Protein AF-W4LL54-F1 (afdb_monomer_lite)

Foldseek 3Di:
DDPLLVQLVVCVVVVVLVSNLVSLVVPCVVDDPPVSVVVSVVSNVVSVVVVCCVVDVDDDPPDPDPPPPPPDDDDDDDDDDPDDDDDPDDDDDDDDD

pLDDT: mean 73.65, std 18.12, range [41.38, 94.69]

Structure (mmCIF, N/CA/C/O backbone):
data_AF-W4LL54-F1
#
_entry.id   AF-W4LL54-F1
#
loop_
_atom_site.group_PDB
_atom_site.id
_atom_site.type_symbol
_atom_site.label_atom_id
_atom_site.label_alt_id
_atom_site.label_comp_id
_atom_site.label_asym_id
_atom_site.label_entity_id
_atom_site.label_seq_id
_atom_site.pdbx_PDB_ins_code
_atom_site.Cartn_x
_atom_site.Cartn_y
_atom_site.Cartn_z
_atom_site.occupancy
_atom_site.B_iso_or_equiv
_atom_site.auth_seq_id
_atom_site.auth_comp_id
_atom_site.auth_asym_id
_atom_site.auth_atom_id
_atom_site.pdbx_PDB_model_num
ATOM 1 N N . MET A 1 1 ? -14.964 3.007 2.230 1.00 59.12 1 MET A N 1
ATOM 2 C CA . MET A 1 1 ? -13.654 2.400 1.888 1.00 59.12 1 MET A CA 1
ATOM 3 C C . MET A 1 1 ? -12.599 3.424 2.289 1.00 59.12 1 MET A C 1
ATOM 5 O O . MET A 1 1 ? -12.818 4.579 1.959 1.00 59.12 1 MET A O 1
ATOM 9 N N . ARG A 1 2 ? -11.575 3.072 3.081 1.00 74.50 2 ARG A N 1
ATOM 10 C CA . ARG A 1 2 ? -10.603 4.058 3.606 1.00 74.50 2 ARG A CA 1
ATOM 11 C C . ARG A 1 2 ? -9.764 4.657 2.467 1.00 74.50 2 ARG A C 1
ATOM 13 O O . ARG A 1 2 ? -9.412 3.931 1.534 1.00 74.50 2 ARG A O 1
ATOM 20 N N . GLU A 1 3 ? -9.493 5.955 2.533 1.00 84.00 3 GLU A N 1
ATOM 21 C CA . GLU A 1 3 ? -8.859 6.737 1.463 1.00 84.00 3 GLU A CA 1
ATOM 22 C C . GLU A 1 3 ? -7.415 6.281 1.196 1.00 84.00 3 GLU A C 1
ATOM 24 O O . GLU A 1 3 ? -6.974 6.196 0.051 1.00 84.00 3 GLU A O 1
ATOM 29 N N . GLU A 1 4 ? -6.725 5.822 2.237 1.00 84.00 4 GLU A N 1
ATOM 30 C CA . GLU A 1 4 ? -5.328 5.386 2.219 1.00 84.00 4 GLU A CA 1
ATOM 31 C C . GLU A 1 4 ? -5.127 4.136 1.352 1.00 84.00 4 GLU A C 1
ATOM 33 O O . GLU A 1 4 ? -4.113 4.007 0.671 1.00 84.00 4 GLU A O 1
ATOM 38 N N . ILE A 1 5 ? -6.109 3.223 1.315 1.00 86.31 5 ILE A N 1
ATOM 39 C CA . ILE A 1 5 ? -6.049 2.040 0.439 1.00 86.31 5 ILE A CA 1
ATOM 40 C C . ILE A 1 5 ? -6.138 2.460 -1.027 1.00 86.31 5 ILE A C 1
ATOM 42 O O . ILE A 1 5 ? -5.472 1.877 -1.883 1.00 86.31 5 ILE A O 1
ATOM 46 N N . ARG A 1 6 ? -6.980 3.452 -1.330 1.00 89.94 6 ARG A N 1
ATOM 47 C CA . ARG A 1 6 ? -7.153 3.945 -2.695 1.00 89.94 6 ARG A CA 1
ATOM 48 C C . ARG A 1 6 ? -5.879 4.635 -3.173 1.00 89.94 6 ARG A C 1
ATOM 50 O O . ARG A 1 6 ? -5.385 4.273 -4.235 1.00 89.94 6 ARG A O 1
ATOM 57 N N . LEU A 1 7 ? -5.327 5.536 -2.359 1.00 90.62 7 LEU A N 1
ATOM 58 C CA . LEU A 1 7 ? -4.077 6.241 -2.651 1.00 90.62 7 LEU A CA 1
ATOM 59 C C . LEU A 1 7 ? -2.895 5.272 -2.792 1.00 90.62 7 LEU A C 1
ATOM 61 O O . LEU A 1 7 ? -2.149 5.351 -3.764 1.00 90.62 7 LEU A O 1
ATOM 65 N N . GLY A 1 8 ? -2.777 4.287 -1.895 1.00 90.50 8 GLY A N 1
ATOM 66 C CA . GLY A 1 8 ? -1.737 3.261 -1.987 1.00 90.50 8 GLY A CA 1
ATOM 67 C C . GLY A 1 8 ? -1.834 2.411 -3.259 1.00 90.50 8 GLY A C 1
ATOM 68 O O . GLY A 1 8 ? -0.822 2.128 -3.897 1.00 90.50 8 GLY A O 1
ATOM 69 N N . ASN A 1 9 ? -3.046 2.034 -3.681 1.00 90.06 9 ASN A N 1
ATOM 70 C CA . ASN A 1 9 ? -3.248 1.296 -4.933 1.00 90.06 9 ASN A CA 1
ATOM 71 C C . ASN A 1 9 ? -2.965 2.154 -6.177 1.00 90.06 9 ASN A C 1
ATOM 73 O O . ASN A 1 9 ? -2.469 1.636 -7.175 1.00 90.06 9 ASN A O 1
ATOM 77 N N . GLU A 1 10 ? -3.282 3.447 -6.135 1.00 92.50 10 GLU A N 1
ATOM 78 C CA . GLU A 1 10 ? -2.973 4.380 -7.220 1.00 92.50 10 GLU A CA 1
ATOM 79 C C . GLU A 1 10 ? -1.459 4.569 -7.373 1.00 92.50 10 GLU A C 1
ATOM 81 O O . GLU A 1 10 ? -0.943 4.478 -8.488 1.00 92.50 10 GLU A O 1
ATOM 86 N N . ALA A 1 11 ? -0.739 4.728 -6.260 1.00 91.19 11 ALA A N 1
ATOM 87 C CA . ALA A 1 11 ? 0.721 4.784 -6.240 1.00 91.19 11 ALA A CA 1
ATOM 88 C C . ALA A 1 11 ? 1.348 3.489 -6.794 1.00 91.19 11 ALA A C 1
ATOM 90 O O . ALA A 1 11 ? 2.207 3.549 -7.675 1.00 91.19 11 ALA A O 1
ATOM 91 N N . LEU A 1 12 ? 0.826 2.313 -6.411 1.00 89.38 12 LEU A N 1
ATOM 92 C CA . LEU A 1 12 ? 1.220 1.031 -7.017 1.00 89.38 12 LEU A CA 1
ATOM 93 C C . LEU A 1 12 ? 0.991 0.990 -8.534 1.00 89.38 12 LEU A C 1
ATOM 95 O O . LEU A 1 12 ? 1.812 0.432 -9.262 1.00 89.38 12 LEU A O 1
ATOM 99 N N . GLY A 1 13 ? -0.111 1.569 -9.019 1.00 89.75 13 GLY A N 1
ATOM 100 C CA . GLY A 1 13 ? -0.404 1.685 -10.450 1.00 89.75 13 GLY A CA 1
ATOM 101 C C . GLY A 1 13 ? 0.588 2.579 -11.200 1.00 89.75 13 GLY A C 1
ATOM 102 O O . GLY A 1 13 ? 0.847 2.350 -12.379 1.00 89.75 13 GLY A O 1
ATOM 103 N N . ARG A 1 14 ? 1.186 3.556 -10.511 1.00 91.56 14 ARG A N 1
ATOM 104 C CA . ARG A 1 14 ? 2.229 4.450 -11.040 1.00 91.56 14 ARG A CA 1
ATOM 105 C C . ARG A 1 14 ? 3.652 3.901 -10.882 1.00 91.56 14 ARG A C 1
ATOM 107 O O . ARG A 1 14 ? 4.590 4.582 -11.277 1.00 91.56 14 ARG A O 1
ATOM 114 N N . ASN A 1 15 ? 3.817 2.688 -10.343 1.00 87.94 15 ASN A N 1
ATOM 115 C CA . ASN A 1 15 ? 5.105 2.136 -9.893 1.00 87.94 15 ASN A CA 1
ATOM 116 C C . ASN A 1 15 ? 5.822 3.001 -8.840 1.00 87.94 15 ASN A C 1
ATOM 118 O O . ASN A 1 15 ? 7.025 2.862 -8.639 1.00 87.94 15 ASN A O 1
ATOM 122 N N . ASP A 1 16 ? 5.083 3.854 -8.132 1.00 92.06 16 ASP A N 1
ATOM 123 C CA . ASP A 1 16 ? 5.594 4.591 -6.984 1.00 92.06 16 ASP A CA 1
ATOM 124 C C . ASP A 1 16 ? 5.504 3.702 -5.735 1.00 92.06 16 ASP A C 1
ATOM 126 O O . ASP A 1 16 ? 4.523 3.711 -4.985 1.00 92.06 16 ASP A O 1
ATOM 130 N N . LEU A 1 17 ? 6.516 2.848 -5.573 1.00 90.94 17 LEU A N 1
ATOM 131 C CA . LEU A 1 17 ? 6.598 1.871 -4.486 1.00 90.94 17 LEU A CA 1
ATOM 132 C C . LEU A 1 17 ? 6.765 2.546 -3.119 1.00 90.94 17 LEU A C 1
ATOM 134 O O . LEU A 1 17 ? 6.155 2.113 -2.137 1.00 90.94 17 LEU A O 1
ATOM 138 N N . GLU A 1 18 ? 7.528 3.638 -3.064 1.00 90.50 18 GLU A N 1
ATOM 139 C CA . GLU A 1 18 ? 7.782 4.382 -1.832 1.00 90.50 18 GLU A CA 1
ATOM 140 C C . GLU A 1 18 ? 6.520 5.113 -1.355 1.00 90.50 18 GLU A C 1
ATOM 142 O O . GLU A 1 18 ? 6.128 4.976 -0.190 1.00 90.50 18 GLU A O 1
ATOM 147 N N . GLY A 1 19 ? 5.820 5.809 -2.259 1.00 92.06 19 GLY A N 1
ATOM 148 C CA . GLY A 1 19 ? 4.541 6.451 -1.954 1.00 92.06 19 GLY A CA 1
ATOM 149 C C . GLY A 1 19 ? 3.476 5.439 -1.528 1.00 92.06 19 GLY A C 1
ATOM 150 O O . GLY A 1 19 ? 2.798 5.620 -0.511 1.00 92.06 19 GLY A O 1
ATOM 151 N N . ALA A 1 20 ? 3.380 4.308 -2.235 1.00 92.88 20 ALA A N 1
ATOM 152 C CA . ALA A 1 20 ? 2.462 3.233 -1.871 1.00 92.88 20 ALA A CA 1
ATOM 153 C C . ALA A 1 20 ? 2.732 2.695 -0.458 1.00 92.88 20 ALA A C 1
ATOM 155 O O . ALA A 1 20 ? 1.802 2.525 0.339 1.00 92.88 20 ALA A O 1
ATOM 156 N N . ARG A 1 21 ? 4.006 2.468 -0.116 1.00 93.62 21 ARG A N 1
ATOM 157 C CA . ARG A 1 21 ? 4.417 1.983 1.204 1.00 93.62 21 ARG A CA 1
ATOM 158 C C . ARG A 1 21 ? 4.003 2.950 2.310 1.00 93.62 21 ARG A C 1
ATOM 160 O O . ARG A 1 21 ? 3.445 2.499 3.311 1.00 93.62 21 ARG A O 1
ATOM 167 N N . GLN A 1 22 ? 4.221 4.251 2.129 1.00 93.88 22 GLN A N 1
ATOM 168 C CA . GLN A 1 22 ? 3.831 5.261 3.117 1.00 93.88 22 GLN A CA 1
ATOM 169 C C . GLN A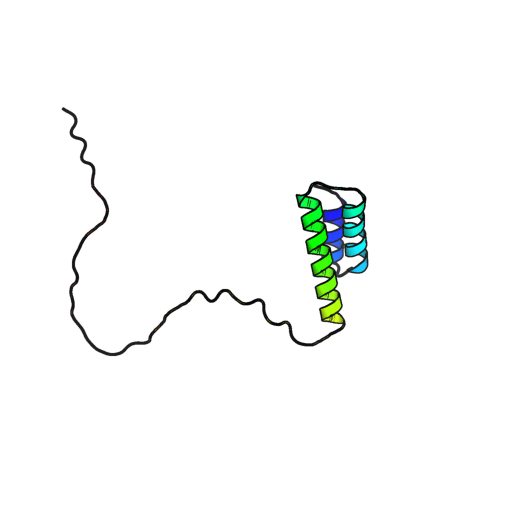 1 22 ? 2.319 5.246 3.386 1.00 93.88 22 GLN A C 1
ATOM 171 O O . GLN A 1 22 ? 1.901 5.237 4.546 1.00 93.88 22 GLN A O 1
ATOM 176 N N . HIS A 1 23 ? 1.490 5.148 2.341 1.00 92.69 23 HIS A N 1
ATOM 177 C CA . HIS A 1 23 ? 0.035 5.071 2.497 1.00 92.69 23 HIS A CA 1
ATOM 178 C C . HIS A 1 23 ? -0.415 3.823 3.271 1.00 92.69 23 HIS A C 1
ATOM 180 O O . HIS A 1 23 ? -1.239 3.921 4.184 1.00 92.69 23 HIS A O 1
ATOM 186 N N . PHE A 1 24 ? 0.145 2.648 2.965 1.00 92.06 24 PHE A N 1
ATOM 187 C CA . PHE A 1 24 ? -0.212 1.417 3.677 1.00 92.06 24 PHE A CA 1
ATOM 188 C C . PHE A 1 24 ? 0.339 1.371 5.109 1.00 92.06 24 PHE A C 1
ATOM 190 O O . PHE A 1 24 ? -0.334 0.842 5.991 1.00 92.06 24 PHE A O 1
ATOM 197 N N . GLN A 1 25 ? 1.512 1.952 5.379 1.00 92.31 25 GLN A N 1
ATOM 198 C CA . GLN A 1 25 ? 2.030 2.090 6.746 1.00 92.31 25 GLN A CA 1
ATOM 199 C C . GLN A 1 25 ? 1.170 3.037 7.586 1.00 92.31 25 GLN A C 1
ATOM 201 O O . GLN A 1 25 ? 0.828 2.705 8.721 1.00 92.31 25 GLN A O 1
ATOM 206 N N . LYS A 1 26 ? 0.745 4.169 7.013 1.00 91.25 26 LYS A N 1
ATOM 207 C CA . LYS A 1 26 ? -0.186 5.098 7.663 1.00 91.25 26 LYS A CA 1
ATOM 208 C C . LYS A 1 26 ? -1.512 4.414 8.005 1.00 91.25 26 LYS A C 1
ATOM 210 O O . LYS A 1 26 ? -1.995 4.550 9.124 1.00 91.25 26 LYS A O 1
ATOM 215 N N . LEU A 1 27 ? -2.036 3.576 7.103 1.00 89.56 27 LEU A N 1
ATOM 216 C CA . LEU A 1 27 ? -3.241 2.782 7.364 1.00 89.56 27 LEU A CA 1
ATOM 217 C C . LEU A 1 27 ? -3.095 1.850 8.580 1.00 89.56 27 LEU A C 1
ATOM 219 O O . LEU A 1 27 ? -4.053 1.678 9.338 1.00 89.56 27 LEU A O 1
ATOM 223 N N . LEU A 1 28 ? -1.919 1.235 8.752 1.00 90.31 28 LEU A N 1
ATOM 224 C CA . LEU A 1 28 ? -1.626 0.376 9.901 1.00 90.31 28 LEU A CA 1
ATOM 225 C C . LEU A 1 28 ? -1.500 1.179 11.201 1.00 90.31 28 LEU A C 1
ATOM 227 O O . LEU A 1 28 ? -1.971 0.710 12.234 1.00 90.31 28 LEU A O 1
ATOM 231 N N . ALA A 1 29 ? -0.901 2.370 11.142 1.00 90.50 29 ALA A N 1
ATOM 232 C CA . ALA A 1 29 ? -0.711 3.245 12.297 1.00 90.50 29 ALA A CA 1
ATOM 233 C C . ALA A 1 29 ? -2.027 3.861 12.795 1.00 90.50 29 ALA A C 1
ATOM 235 O O . ALA A 1 29 ? -2.277 3.896 13.995 1.00 90.50 29 ALA A O 1
ATOM 236 N N . GLU A 1 30 ? -2.897 4.300 11.884 1.00 87.69 30 GLU A N 1
ATOM 237 C CA . GLU A 1 30 ? -4.179 4.921 12.239 1.00 87.69 30 GLU A CA 1
ATOM 238 C C . GLU A 1 30 ? -5.234 3.918 12.719 1.00 87.69 30 GLU A C 1
ATOM 240 O O . GLU A 1 30 ? -6.301 4.328 13.168 1.00 87.69 30 GLU A O 1
ATOM 245 N N . GLY A 1 31 ? -4.974 2.613 12.587 1.00 79.81 31 GLY A N 1
ATOM 246 C CA . GLY A 1 31 ? -5.892 1.554 13.000 1.00 79.81 31 GLY A CA 1
ATOM 247 C C . GLY A 1 31 ? -7.126 1.478 12.101 1.00 79.81 31 GLY A C 1
ATOM 248 O O . GLY A 1 31 ? -7.917 2.407 12.001 1.00 79.81 31 GLY A O 1
ATOM 249 N N . GLY A 1 32 ? -7.292 0.370 11.389 1.00 84.62 32 GLY A N 1
ATOM 250 C CA . GLY A 1 32 ? -8.445 0.130 10.523 1.00 84.62 32 GLY A CA 1
ATOM 251 C C . GLY A 1 32 ? -9.235 -1.085 10.980 1.00 84.62 32 GLY A C 1
ATOM 252 O O . GLY A 1 32 ? -8.902 -1.741 11.965 1.00 84.62 32 GLY A O 1
ATOM 253 N N . THR A 1 33 ? -10.253 -1.442 10.204 1.00 89.75 33 THR A N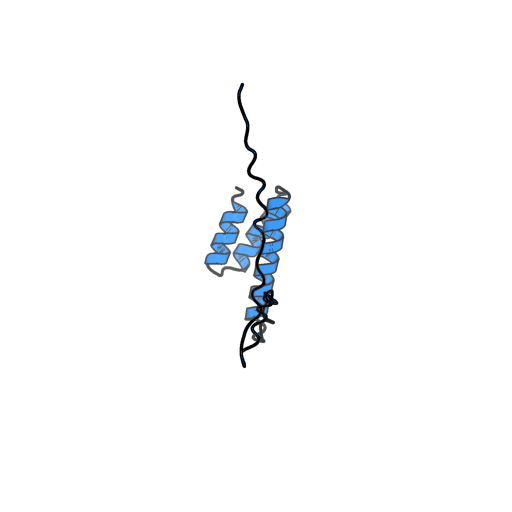 1
ATOM 254 C CA . THR A 1 33 ? -10.869 -2.771 10.349 1.00 89.75 33 THR A CA 1
ATOM 255 C C . THR A 1 33 ? -9.822 -3.865 10.112 1.00 89.75 33 THR A C 1
ATOM 257 O O . THR A 1 33 ? -8.889 -3.680 9.326 1.00 89.75 33 THR A O 1
ATOM 260 N N . GLU A 1 34 ? -9.987 -5.032 10.732 1.00 90.50 34 GLU A N 1
ATOM 261 C CA . GLU A 1 34 ? -9.051 -6.156 10.583 1.00 90.50 34 GLU A CA 1
ATOM 262 C C . GLU A 1 34 ? -8.801 -6.523 9.108 1.00 90.50 34 GLU A C 1
ATOM 264 O O . GLU A 1 34 ? -7.667 -6.767 8.689 1.00 90.50 34 GLU A O 1
ATOM 269 N N . VAL A 1 35 ? -9.851 -6.451 8.284 1.00 90.31 35 VAL A N 1
ATOM 270 C CA . VAL A 1 35 ? -9.771 -6.662 6.834 1.00 90.31 35 VAL A CA 1
ATOM 271 C C . VAL A 1 35 ? -8.858 -5.630 6.164 1.00 90.31 35 VAL A C 1
ATOM 273 O O . VAL A 1 35 ? -8.020 -5.997 5.343 1.00 90.31 35 VAL A O 1
A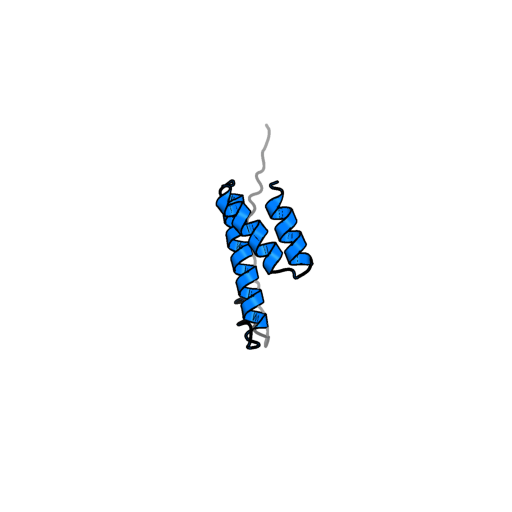TOM 276 N N . GLN A 1 36 ? -8.971 -4.349 6.519 1.00 88.69 36 GLN A N 1
ATOM 277 C CA . GLN A 1 36 ? -8.125 -3.283 5.967 1.00 88.69 36 GLN A CA 1
ATOM 278 C C . GLN A 1 36 ? -6.662 -3.446 6.380 1.00 88.69 36 GLN A C 1
ATOM 280 O O . GLN A 1 36 ? -5.774 -3.302 5.542 1.00 88.69 36 GLN A O 1
ATOM 285 N N . LEU A 1 37 ? -6.407 -3.803 7.640 1.00 91.25 37 LEU A N 1
ATOM 286 C CA . LEU A 1 37 ? -5.053 -4.064 8.130 1.00 91.25 37 LEU A CA 1
ATOM 287 C C . LEU A 1 37 ? -4.421 -5.253 7.395 1.00 91.25 37 LEU A C 1
ATOM 289 O O . LEU A 1 37 ? -3.258 -5.195 6.995 1.00 91.25 37 LEU A O 1
ATOM 293 N N . ARG A 1 38 ? -5.197 -6.315 7.148 1.00 92.06 38 ARG A N 1
ATOM 294 C CA . ARG A 1 38 ? -4.752 -7.469 6.357 1.00 92.06 38 ARG A CA 1
ATOM 295 C C . ARG A 1 38 ? -4.451 -7.090 4.906 1.00 92.06 38 ARG A C 1
ATOM 297 O O . ARG A 1 38 ? -3.453 -7.555 4.360 1.00 92.06 38 ARG A O 1
ATOM 304 N N . ILE A 1 39 ? -5.266 -6.225 4.297 1.00 91.06 39 ILE A N 1
ATOM 305 C CA . ILE A 1 39 ? -5.004 -5.688 2.953 1.00 91.06 39 ILE A CA 1
ATOM 306 C C . ILE A 1 39 ? -3.692 -4.891 2.937 1.00 91.06 39 ILE A C 1
ATOM 308 O O . ILE A 1 39 ? -2.851 -5.169 2.088 1.00 91.06 39 ILE A O 1
ATOM 312 N N . ALA A 1 40 ? -3.477 -3.961 3.875 1.00 91.50 40 ALA A N 1
ATOM 313 C CA . ALA A 1 40 ? -2.234 -3.182 3.936 1.00 91.50 40 ALA A CA 1
ATOM 314 C C . ALA A 1 40 ? -0.994 -4.059 4.121 1.00 91.50 40 ALA A C 1
ATOM 316 O O . ALA A 1 40 ? -0.014 -3.871 3.408 1.00 91.50 40 ALA A O 1
ATOM 317 N N . ARG A 1 41 ? -1.039 -5.053 5.019 1.00 93.88 41 ARG A N 1
ATOM 318 C CA . ARG A 1 41 ? 0.079 -5.994 5.214 1.00 93.88 41 ARG A CA 1
ATOM 319 C C . ARG A 1 41 ? 0.420 -6.747 3.930 1.00 93.88 41 ARG A C 1
ATOM 321 O O . ARG A 1 41 ? 1.582 -6.793 3.546 1.00 93.88 41 ARG A O 1
ATOM 328 N N . ASN A 1 42 ? -0.589 -7.279 3.239 1.00 94.69 42 ASN A N 1
ATOM 329 C CA . ASN A 1 42 ? -0.378 -7.966 1.964 1.00 94.69 42 ASN A CA 1
ATOM 330 C C . ASN A 1 42 ? 0.224 -7.038 0.900 1.00 94.69 42 ASN A C 1
ATOM 332 O O . ASN A 1 42 ? 1.078 -7.466 0.132 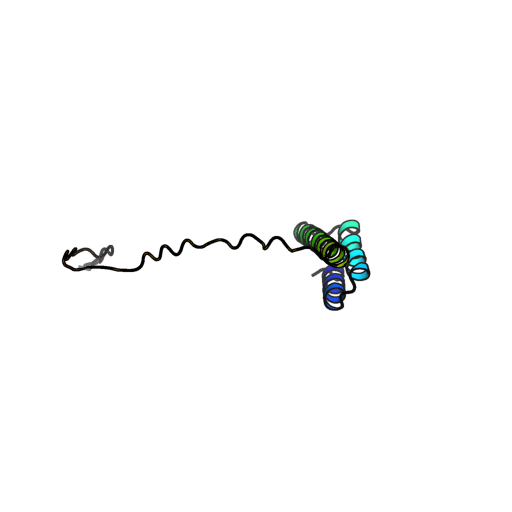1.00 94.69 42 ASN A O 1
ATOM 336 N N . ARG A 1 43 ? -0.211 -5.774 0.847 1.00 92.06 43 ARG A N 1
ATOM 337 C CA . ARG A 1 43 ? 0.302 -4.799 -0.123 1.00 92.06 43 ARG A CA 1
ATOM 338 C C . ARG A 1 43 ? 1.735 -4.374 0.175 1.00 92.06 43 ARG A C 1
ATOM 340 O O . ARG A 1 43 ? 2.517 -4.254 -0.756 1.00 92.06 43 ARG A O 1
ATOM 347 N N . LEU A 1 44 ? 2.094 -4.214 1.447 1.00 93.19 44 LEU A N 1
ATOM 348 C CA . LEU A 1 44 ? 3.479 -3.966 1.852 1.00 93.19 44 LEU A CA 1
ATOM 349 C C . LEU A 1 44 ? 4.401 -5.127 1.466 1.00 93.19 44 LEU A C 1
ATOM 351 O O . LEU A 1 44 ? 5.494 -4.879 0.970 1.00 93.19 44 LEU A O 1
ATOM 355 N N . GLN A 1 45 ? 3.943 -6.373 1.619 1.00 93.50 45 GLN A N 1
ATOM 356 C CA . GLN A 1 45 ? 4.702 -7.538 1.161 1.00 93.50 45 GLN A CA 1
ATOM 357 C C . GLN A 1 45 ? 4.900 -7.524 -0.361 1.00 93.50 45 GLN A C 1
ATOM 359 O O . GLN A 1 45 ? 6.002 -7.758 -0.834 1.00 93.50 45 GLN A O 1
ATOM 364 N N . GLU A 1 46 ? 3.860 -7.197 -1.132 1.00 90.69 46 GLU A N 1
ATOM 365 C CA . GLU A 1 46 ? 3.964 -7.102 -2.594 1.00 90.69 46 GLU A CA 1
ATOM 366 C C . GLU A 1 46 ? 4.934 -6.000 -3.043 1.00 90.69 46 GLU A C 1
ATOM 368 O O . GLU A 1 46 ? 5.639 -6.174 -4.034 1.00 90.69 46 GLU A O 1
ATOM 373 N N . ILE A 1 47 ? 4.974 -4.871 -2.330 1.00 90.50 47 ILE A N 1
ATOM 374 C CA . ILE A 1 47 ? 5.952 -3.804 -2.578 1.00 90.50 47 ILE A CA 1
ATOM 375 C C . ILE A 1 47 ? 7.365 -4.338 -2.356 1.00 90.50 47 ILE A C 1
ATOM 377 O O . ILE A 1 47 ? 8.188 -4.223 -3.259 1.00 90.50 47 ILE A O 1
ATOM 381 N N . GLN A 1 48 ? 7.602 -4.994 -1.219 1.00 89.94 48 GLN A N 1
ATOM 382 C CA . GLN A 1 48 ? 8.888 -5.609 -0.896 1.00 89.94 48 GLN A CA 1
ATOM 383 C C . GLN A 1 48 ? 9.312 -6.613 -1.981 1.00 89.94 48 GLN A C 1
ATOM 385 O O . GLN A 1 48 ? 10.412 -6.519 -2.508 1.00 89.94 48 GLN A O 1
ATOM 390 N N . ASP A 1 49 ? 8.411 -7.510 -2.398 1.00 88.00 49 ASP A N 1
ATOM 391 C CA . ASP A 1 49 ? 8.689 -8.499 -3.448 1.00 88.00 49 ASP A CA 1
ATOM 392 C C . ASP A 1 49 ? 9.039 -7.839 -4.797 1.00 88.00 49 ASP A C 1
ATOM 394 O O . ASP A 1 49 ? 9.855 -8.363 -5.559 1.00 88.00 49 ASP A O 1
ATOM 398 N N . ARG A 1 50 ? 8.426 -6.691 -5.120 1.00 86.56 50 ARG A N 1
ATOM 399 C CA . ARG A 1 50 ? 8.744 -5.913 -6.330 1.00 86.56 50 ARG A CA 1
ATOM 400 C C . ARG A 1 50 ? 10.105 -5.230 -6.218 1.00 86.56 50 ARG A C 1
ATOM 402 O O . ARG A 1 50 ? 10.854 -5.252 -7.191 1.00 86.56 50 ARG A O 1
ATOM 409 N N . GLU A 1 51 ? 10.432 -4.653 -5.065 1.00 86.69 51 GLU A N 1
ATOM 410 C CA . GLU A 1 51 ? 11.746 -4.054 -4.799 1.00 86.69 51 GLU A CA 1
ATOM 411 C C . GLU A 1 51 ? 12.858 -5.110 -4.863 1.00 86.69 51 GLU A C 1
ATOM 413 O O . GLU A 1 51 ? 13.887 -4.889 -5.503 1.00 86.69 51 GLU A O 1
ATOM 418 N N . ASP A 1 52 ? 12.632 -6.285 -4.275 1.00 84.62 52 ASP A N 1
ATOM 419 C CA . ASP A 1 52 ? 13.540 -7.430 -4.345 1.00 84.62 52 ASP A CA 1
ATOM 420 C C . ASP A 1 52 ? 13.703 -7.939 -5.785 1.00 84.62 52 ASP A C 1
ATOM 422 O O . ASP A 1 52 ? 14.819 -8.224 -6.215 1.00 84.62 52 ASP A O 1
ATOM 426 N N . ALA A 1 53 ? 12.627 -7.988 -6.578 1.00 80.25 53 ALA A N 1
ATOM 427 C CA . ALA A 1 53 ? 12.698 -8.373 -7.990 1.00 80.25 53 ALA A CA 1
ATOM 428 C C . ALA A 1 53 ? 13.468 -7.363 -8.863 1.00 80.25 53 ALA A C 1
ATOM 430 O O . ALA A 1 53 ? 14.083 -7.759 -9.854 1.00 80.25 53 ALA A O 1
ATOM 431 N N . ILE A 1 54 ? 13.442 -6.072 -8.514 1.00 80.00 54 ILE A N 1
ATOM 432 C CA . ILE A 1 54 ? 14.231 -5.032 -9.192 1.00 80.00 54 ILE A CA 1
ATOM 433 C C . ILE A 1 54 ? 15.713 -5.154 -8.811 1.00 80.00 54 ILE A C 1
ATOM 435 O O . ILE A 1 54 ? 16.579 -5.055 -9.678 1.00 80.00 54 ILE A O 1
ATOM 439 N N . ASN A 1 55 ? 16.009 -5.390 -7.530 1.00 70.50 55 ASN A N 1
ATOM 440 C CA . ASN A 1 55 ? 17.382 -5.459 -7.022 1.00 70.50 55 ASN A CA 1
ATOM 441 C C . ASN A 1 55 ? 18.069 -6.813 -7.275 1.00 70.50 55 ASN A C 1
ATOM 443 O O . ASN A 1 55 ? 19.295 -6.877 -7.324 1.00 70.50 55 ASN A O 1
ATOM 447 N N . SER A 1 56 ? 17.308 -7.892 -7.466 1.00 59.72 56 SER A N 1
ATOM 448 C CA . SER A 1 56 ? 17.818 -9.222 -7.809 1.00 59.72 56 SER A CA 1
ATOM 449 C C . SER A 1 56 ? 17.164 -9.746 -9.090 1.00 59.72 56 SER A C 1
ATOM 451 O O . SER A 1 56 ? 16.099 -10.367 -9.037 1.00 59.72 56 SER A O 1
ATOM 453 N N . PRO A 1 57 ? 17.810 -9.588 -10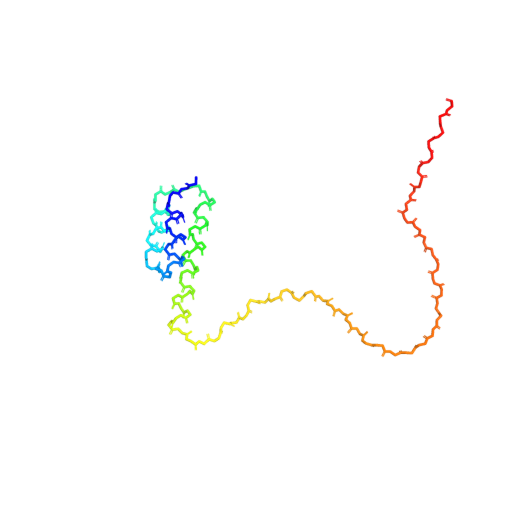.259 1.00 58.62 57 PRO A N 1
ATOM 454 C CA . PRO A 1 57 ? 17.349 -10.209 -11.490 1.00 58.62 57 PRO A CA 1
ATOM 455 C C . PRO A 1 57 ? 17.740 -11.698 -11.490 1.00 58.62 57 PRO A C 1
ATOM 457 O O . PRO A 1 57 ? 18.665 -12.114 -12.181 1.00 58.62 57 PRO A O 1
ATOM 460 N N . ALA A 1 58 ? 17.065 -12.529 -10.691 1.00 59.31 58 ALA A N 1
ATOM 461 C CA . ALA A 1 58 ? 17.209 -13.988 -10.735 1.00 59.31 58 ALA A CA 1
ATOM 462 C C . ALA A 1 58 ? 15.907 -14.687 -10.303 1.00 59.31 58 ALA A C 1
ATOM 464 O O . ALA A 1 58 ? 15.126 -14.151 -9.523 1.00 59.31 58 ALA A O 1
ATOM 465 N N . PRO A 1 59 ? 15.596 -15.854 -10.888 1.00 49.94 59 PRO A N 1
ATOM 466 C CA . PRO A 1 59 ? 14.286 -16.117 -11.455 1.00 49.94 59 PRO A CA 1
ATOM 467 C C . PRO A 1 59 ? 13.232 -16.359 -10.386 1.00 49.94 59 PRO A C 1
ATOM 469 O O . PRO A 1 59 ? 13.387 -17.214 -9.512 1.00 49.94 59 PRO A O 1
ATOM 472 N N . ALA A 1 60 ? 12.101 -15.672 -10.564 1.00 54.19 60 ALA A N 1
ATOM 473 C CA . ALA A 1 60 ? 10.824 -16.012 -9.970 1.00 54.19 60 ALA A CA 1
ATOM 474 C C . ALA A 1 60 ? 10.622 -17.532 -10.032 1.00 54.19 60 ALA A C 1
ATOM 476 O O . ALA A 1 60 ? 10.309 -18.101 -11.086 1.00 54.19 60 ALA A O 1
ATOM 477 N N . LYS A 1 61 ? 10.800 -18.205 -8.889 1.00 53.75 61 LYS A N 1
ATOM 478 C CA . LYS A 1 61 ? 10.282 -19.554 -8.691 1.00 53.75 61 LYS A CA 1
ATOM 479 C C . LYS A 1 61 ? 8.779 -19.425 -8.855 1.00 53.75 61 LYS A C 1
ATOM 481 O O . LYS A 1 61 ? 8.074 -18.945 -7.971 1.00 53.75 61 LYS A O 1
ATOM 486 N N . LYS A 1 62 ? 8.334 -19.765 -10.065 1.00 53.22 62 LYS A N 1
ATOM 487 C CA . LYS A 1 62 ? 6.945 -19.776 -10.500 1.00 53.22 62 LYS A CA 1
ATOM 488 C C . LYS A 1 62 ? 6.115 -20.343 -9.356 1.00 53.22 62 LYS A C 1
ATOM 490 O O . LYS A 1 62 ? 6.378 -21.461 -8.909 1.00 53.22 62 LYS A O 1
ATOM 495 N N . ARG A 1 63 ? 5.144 -19.550 -8.885 1.00 56.06 63 ARG A N 1
ATOM 496 C CA . ARG A 1 63 ? 4.047 -20.007 -8.022 1.00 56.06 63 ARG A CA 1
ATOM 497 C C . ARG A 1 63 ? 3.670 -21.398 -8.501 1.00 56.06 63 ARG A C 1
ATOM 499 O O . ARG A 1 63 ? 3.401 -21.556 -9.691 1.00 56.06 63 ARG A O 1
ATOM 506 N N . ALA A 1 64 ? 3.718 -22.384 -7.610 1.00 53.84 64 ALA A N 1
ATOM 507 C CA . ALA A 1 64 ? 3.315 -23.737 -7.938 1.00 53.84 64 ALA A CA 1
ATOM 508 C C . ALA A 1 64 ? 1.892 -23.675 -8.503 1.00 53.84 64 ALA A C 1
ATOM 510 O O . ALA A 1 64 ? 0.916 -23.486 -7.776 1.00 53.84 64 ALA A O 1
ATOM 511 N N . THR A 1 65 ? 1.788 -23.761 -9.827 1.00 54.41 65 THR A N 1
ATOM 512 C CA . THR A 1 65 ? 0.542 -23.973 -10.537 1.00 54.41 65 THR A CA 1
ATOM 513 C C . THR A 1 65 ? -0.051 -25.225 -9.914 1.00 54.41 65 THR A C 1
ATOM 515 O O . THR A 1 65 ? 0.600 -26.273 -9.920 1.00 54.41 65 THR A O 1
ATOM 518 N N . ARG A 1 66 ? -1.250 -25.133 -9.326 1.00 55.41 66 ARG A N 1
ATOM 519 C CA . ARG A 1 66 ? -2.023 -26.328 -8.982 1.00 55.41 66 ARG A CA 1
ATOM 520 C C . ARG A 1 66 ? -2.143 -27.134 -10.272 1.00 55.41 66 ARG A C 1
ATOM 522 O O . ARG A 1 66 ? -2.909 -26.763 -11.155 1.00 55.41 66 ARG A O 1
ATOM 529 N N . LYS A 1 67 ? -1.347 -28.198 -10.397 1.00 47.06 67 LYS A N 1
ATOM 530 C CA . LYS A 1 67 ? -1.544 -29.228 -11.410 1.00 47.06 67 LYS A CA 1
ATOM 531 C C . LYS A 1 67 ? -2.881 -29.873 -11.079 1.00 47.06 67 LYS A C 1
ATOM 533 O O . LYS A 1 67 ? -2.968 -30.720 -10.195 1.00 47.06 67 LYS A O 1
ATOM 538 N N . THR A 1 68 ? -3.926 -29.447 -11.775 1.00 56.19 68 THR A N 1
ATOM 539 C CA . THR A 1 68 ? -5.035 -30.338 -12.075 1.00 56.19 68 THR A CA 1
ATOM 540 C C . THR A 1 68 ? -4.424 -31.555 -12.764 1.00 56.19 68 THR A C 1
ATOM 542 O O . THR A 1 68 ? -3.704 -31.441 -13.757 1.00 56.19 68 THR A O 1
ATOM 545 N N . ALA A 1 69 ? -4.596 -32.724 -12.155 1.00 45.94 69 ALA A N 1
ATOM 546 C CA . ALA A 1 69 ? -4.118 -33.980 -12.700 1.00 45.94 69 ALA A CA 1
ATOM 547 C C . ALA A 1 69 ? -4.966 -34.346 -13.926 1.00 45.94 69 ALA A C 1
ATOM 549 O O . ALA A 1 69 ? -5.918 -35.113 -13.833 1.00 45.94 69 ALA A O 1
ATOM 550 N N . SER A 1 70 ? -4.618 -33.801 -15.089 1.00 47.59 70 SER A N 1
ATOM 551 C CA . SER A 1 70 ? -5.080 -34.321 -16.373 1.00 47.59 70 SER A CA 1
ATOM 552 C C . SER A 1 70 ? -4.317 -35.616 -16.652 1.00 47.59 70 SER A C 1
ATOM 554 O O . SER A 1 70 ? -3.264 -35.614 -17.288 1.00 47.59 70 SER A O 1
ATOM 556 N N . ARG A 1 71 ? -4.814 -36.741 -16.125 1.00 44.50 71 ARG A N 1
ATOM 557 C CA . ARG A 1 71 ? -4.358 -38.081 -16.511 1.00 44.50 71 ARG A CA 1
ATOM 558 C C . ARG A 1 71 ? -4.862 -38.366 -17.929 1.00 44.50 71 ARG A C 1
ATOM 560 O O . ARG A 1 71 ? -5.886 -39.008 -18.108 1.00 44.50 71 ARG A O 1
ATOM 567 N N . ALA A 1 72 ? -4.132 -37.885 -18.929 1.00 46.84 72 ALA A N 1
ATOM 568 C CA . ALA A 1 72 ? -4.254 -38.351 -20.303 1.00 46.84 72 ALA A CA 1
ATOM 569 C C . ALA A 1 72 ? -3.232 -39.478 -20.512 1.00 46.84 72 ALA A C 1
ATOM 571 O O . ALA A 1 72 ? -2.036 -39.224 -20.637 1.00 46.84 72 ALA A O 1
ATOM 572 N N . LYS A 1 73 ? -3.693 -40.735 -20.503 1.00 45.09 73 LYS A N 1
ATOM 573 C CA . LYS A 1 73 ? -2.966 -41.832 -21.155 1.00 45.09 73 LYS A CA 1
ATOM 574 C C . LYS A 1 73 ? -3.490 -41.918 -22.584 1.00 45.09 73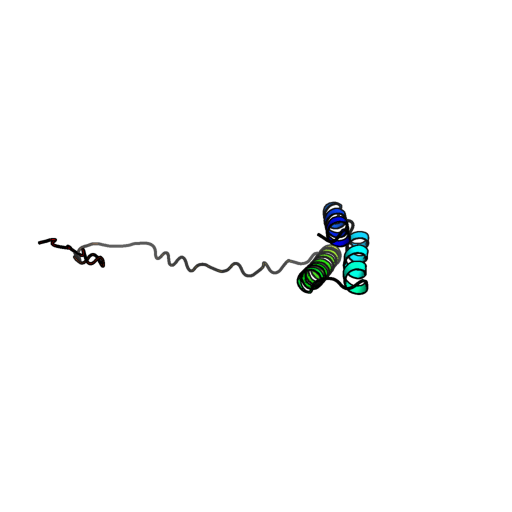 LYS A C 1
ATOM 576 O O . LYS A 1 73 ? -4.686 -42.111 -22.782 1.00 45.09 73 LYS A O 1
ATOM 581 N N . ALA A 1 74 ? -2.585 -41.726 -23.538 1.00 41.38 74 ALA A N 1
ATOM 582 C CA . ALA A 1 74 ? -2.821 -41.956 -24.951 1.00 41.38 74 ALA A CA 1
ATOM 583 C C . ALA A 1 74 ? -3.049 -43.451 -25.239 1.00 41.38 74 ALA A C 1
ATOM 585 O O . ALA A 1 74 ? -2.557 -44.325 -24.524 1.00 41.38 74 ALA A O 1
ATOM 586 N N . ALA A 1 75 ? -3.849 -43.664 -26.278 1.00 47.69 75 ALA A N 1
ATOM 587 C CA . ALA A 1 75 ? -4.473 -44.879 -26.777 1.00 47.69 75 ALA A CA 1
ATOM 588 C C . ALA A 1 75 ? -3.519 -45.988 -27.244 1.00 47.69 75 ALA A C 1
ATOM 590 O O . ALA A 1 75 ? -2.493 -45.675 -27.840 1.00 47.69 75 ALA A O 1
ATOM 591 N N . THR A 1 76 ? -3.940 -47.255 -27.119 1.00 45.41 76 THR A N 1
ATOM 592 C CA . THR A 1 76 ? -4.017 -48.220 -28.243 1.00 45.41 76 THR A CA 1
ATOM 593 C C . THR A 1 76 ? -4.911 -49.421 -27.870 1.00 45.41 76 THR A C 1
ATOM 595 O O . THR A 1 76 ? -4.820 -49.911 -26.749 1.00 45.41 76 THR A O 1
ATOM 598 N N . ASP A 1 77 ? -5.710 -49.865 -28.847 1.00 41.78 77 ASP A N 1
ATOM 599 C CA . ASP A 1 77 ? -6.245 -51.227 -29.066 1.00 41.78 77 ASP A CA 1
ATOM 600 C C . ASP A 1 77 ? -7.521 -51.742 -28.340 1.00 41.78 77 ASP A C 1
ATOM 602 O O . ASP A 1 77 ? -7.462 -52.291 -27.245 1.00 41.78 77 ASP A O 1
ATOM 606 N N . GLU A 1 78 ? -8.653 -51.623 -29.065 1.00 49.66 78 GLU A N 1
ATOM 607 C CA . GLU A 1 78 ? -9.672 -52.675 -29.345 1.00 49.66 78 GLU A CA 1
ATOM 608 C C . GLU A 1 78 ? -10.613 -53.208 -28.213 1.00 49.66 78 GLU A C 1
ATOM 610 O O . GLU A 1 78 ? -10.383 -52.981 -27.027 1.00 49.66 78 GLU A O 1
ATOM 615 N N . PRO A 1 79 ? -11.805 -53.768 -28.554 1.00 53.75 79 PRO A N 1
ATOM 616 C CA . PRO A 1 79 ? -13.081 -53.260 -28.045 1.00 53.75 79 PRO A CA 1
ATOM 617 C C . PRO A 1 79 ? -13.899 -54.258 -27.195 1.00 53.75 79 PRO A C 1
ATOM 619 O O . PRO A 1 79 ? -13.598 -55.439 -27.080 1.00 53.75 79 PRO A O 1
ATOM 622 N N . VAL A 1 80 ? -15.041 -53.757 -26.700 1.00 53.88 80 VAL A N 1
ATOM 623 C CA . VAL A 1 80 ? -16.188 -54.483 -26.111 1.00 53.88 80 VAL A CA 1
ATOM 624 C C . VAL A 1 80 ? -16.081 -54.830 -24.623 1.00 53.88 80 VAL A C 1
ATOM 626 O O . VAL A 1 80 ? -15.783 -55.952 -24.241 1.00 53.88 80 VAL A O 1
ATOM 629 N N . VAL A 1 81 ? -16.580 -53.917 -23.783 1.00 51.91 81 VAL A N 1
ATOM 630 C CA . VAL A 1 81 ? -17.490 -54.307 -22.693 1.00 51.91 81 VAL A CA 1
ATOM 631 C C . VAL A 1 81 ? -18.620 -53.280 -22.626 1.00 51.91 81 VAL A C 1
ATOM 633 O O . VAL A 1 81 ? -18.448 -52.162 -22.146 1.00 51.91 81 VAL A O 1
ATOM 636 N N . LYS A 1 82 ? -19.800 -53.649 -23.138 1.00 57.88 82 LYS A N 1
ATOM 637 C CA . LYS A 1 82 ? -21.055 -52.949 -22.834 1.00 57.88 82 LYS A CA 1
ATOM 638 C C . LYS A 1 82 ? -21.299 -53.063 -21.327 1.00 57.88 82 LYS A C 1
ATOM 640 O O . LYS A 1 82 ? -21.797 -54.092 -20.881 1.00 57.88 82 LYS A O 1
ATOM 645 N N . LEU A 1 83 ? -20.990 -52.022 -20.557 1.00 53.62 83 LEU A N 1
ATOM 646 C CA . LEU A 1 83 ? -21.470 -51.905 -19.181 1.00 53.62 83 LEU A CA 1
ATOM 647 C C . LEU A 1 83 ? -22.688 -50.985 -19.168 1.00 53.62 83 LEU A C 1
ATOM 649 O O . LEU A 1 83 ? -22.596 -49.762 -19.228 1.00 53.62 83 LEU A O 1
ATOM 653 N N . VAL A 1 84 ? -23.850 -51.622 -19.182 1.00 56.91 84 VAL A N 1
ATOM 654 C CA . VAL A 1 84 ? -25.156 -50.982 -19.092 1.00 56.91 84 VAL A CA 1
ATOM 655 C C . VAL A 1 84 ? -25.551 -50.846 -17.612 1.00 56.91 84 VAL A C 1
ATOM 657 O O . VAL A 1 84 ? -25.511 -51.849 -16.903 1.00 56.91 84 VAL A O 1
ATOM 660 N N . ARG A 1 85 ? -26.067 -49.646 -17.265 1.00 50.06 85 ARG A N 1
ATOM 661 C CA . ARG A 1 85 ? -26.957 -49.229 -16.138 1.00 50.06 85 ARG A CA 1
ATOM 662 C C . ARG A 1 85 ? -26.327 -48.741 -14.812 1.00 50.06 85 ARG A C 1
ATOM 664 O O . ARG A 1 85 ? -25.256 -49.225 -14.468 1.00 50.06 85 ARG A O 1
ATOM 671 N N . PRO A 1 86 ? -27.035 -47.893 -14.012 1.00 58.50 86 PRO A N 1
ATOM 672 C CA . PRO A 1 86 ? -28.346 -47.223 -14.216 1.00 58.50 86 PRO A CA 1
ATOM 673 C C . PRO A 1 86 ? -28.326 -45.676 -13.999 1.00 58.50 86 PRO A C 1
ATOM 675 O O . PRO A 1 86 ? -27.294 -45.125 -13.630 1.00 58.50 86 PRO A O 1
ATOM 678 N N . PRO A 1 87 ? -29.444 -44.948 -14.234 1.00 61.22 87 PRO A N 1
ATOM 679 C CA . PRO A 1 87 ? -29.594 -43.552 -13.808 1.00 61.22 87 PRO A CA 1
ATOM 680 C C . PRO A 1 87 ? -29.950 -43.446 -12.311 1.00 61.22 87 PRO A C 1
ATOM 682 O O . PRO A 1 87 ? -30.980 -43.960 -11.881 1.00 61.22 87 PRO A O 1
ATOM 685 N N . ASP A 1 88 ? -29.136 -42.727 -11.537 1.00 60.44 88 ASP A N 1
ATOM 686 C CA . ASP A 1 88 ? -29.348 -42.405 -10.111 1.00 60.44 88 ASP A CA 1
ATOM 687 C C . ASP A 1 88 ? -30.385 -41.281 -9.897 1.00 60.44 88 ASP A C 1
ATOM 689 O O . ASP A 1 88 ? -30.139 -40.301 -9.201 1.00 60.44 88 ASP A O 1
ATOM 693 N N . ASN A 1 89 ? -31.566 -41.387 -10.512 1.00 59.31 89 ASN A N 1
ATOM 694 C CA . ASN A 1 89 ? -32.676 -40.479 -10.212 1.00 59.31 89 ASN A CA 1
ATOM 695 C C . ASN A 1 89 ? -33.941 -41.278 -9.876 1.00 59.31 89 ASN A C 1
ATOM 697 O O . ASN A 1 89 ? -34.546 -41.861 -10.781 1.00 59.31 89 ASN A O 1
ATOM 701 N N . PRO A 1 90 ? -34.392 -41.300 -8.608 1.00 62.56 90 PRO A N 1
ATOM 702 C CA . PRO A 1 90 ? -35.705 -41.831 -8.284 1.00 62.56 90 PRO A CA 1
ATOM 703 C C . PRO A 1 90 ? -36.780 -40.880 -8.829 1.00 62.56 90 PRO A C 1
ATOM 705 O O . PRO A 1 90 ? -36.926 -39.746 -8.374 1.00 62.56 90 PRO A O 1
ATOM 708 N N . VAL A 1 91 ? -37.551 -41.344 -9.812 1.00 64.00 91 VAL A N 1
ATOM 709 C CA . VAL A 1 91 ? -38.788 -40.677 -10.234 1.00 64.00 91 VAL A CA 1
ATOM 710 C C . VAL A 1 91 ? -39.832 -40.920 -9.145 1.00 64.00 91 VAL A C 1
ATOM 712 O O . VAL A 1 91 ? -40.361 -42.022 -9.016 1.00 64.00 91 VAL A O 1
ATOM 715 N N . ILE A 1 92 ? -40.115 -39.900 -8.336 1.00 66.06 92 ILE A N 1
ATOM 716 C CA . ILE A 1 92 ? -41.207 -39.930 -7.360 1.00 66.06 92 ILE A CA 1
ATOM 717 C C . ILE A 1 92 ? -42.517 -39.704 -8.122 1.00 66.06 92 ILE A C 1
ATOM 719 O O . ILE A 1 92 ? -42.790 -38.599 -8.586 1.00 66.06 92 ILE A O 1
ATOM 723 N N . VAL A 1 93 ? -43.329 -40.754 -8.257 1.00 66.00 93 VAL A N 1
ATOM 724 C CA . VAL A 1 93 ? -44.702 -40.660 -8.771 1.00 66.00 93 VAL A CA 1
ATOM 725 C C . VAL A 1 93 ? -45.636 -40.437 -7.583 1.00 66.00 93 VAL A C 1
ATOM 727 O O . VAL A 1 93 ? -45.788 -41.309 -6.731 1.00 66.00 93 VAL A O 1
ATOM 730 N N . ILE A 1 94 ? -46.249 -39.256 -7.511 1.00 63.72 94 ILE A N 1
ATOM 731 C CA . ILE A 1 94 ? -47.287 -38.932 -6.526 1.00 63.72 94 ILE A CA 1
ATOM 732 C C . ILE A 1 94 ? -48.641 -39.236 -7.173 1.00 63.72 94 ILE A C 1
ATOM 734 O O . ILE A 1 94 ? -49.107 -38.468 -8.014 1.00 63.72 94 ILE A O 1
ATOM 738 N N . ASN A 1 95 ? -49.286 -40.332 -6.773 1.00 54.94 95 ASN A N 1
ATOM 739 C CA . ASN A 1 95 ? -50.688 -40.569 -7.112 1.00 54.94 95 ASN A CA 1
ATOM 740 C C . ASN A 1 95 ? -51.573 -39.760 -6.156 1.00 54.94 95 ASN A C 1
ATOM 742 O O . ASN A 1 95 ? -51.579 -40.006 -4.950 1.00 54.94 95 ASN A O 1
ATOM 746 N N . LYS A 1 96 ? -52.324 -38.797 -6.696 1.00 56.06 96 LYS A N 1
ATOM 747 C CA . LYS A 1 96 ? -53.481 -38.212 -6.009 1.00 56.06 96 LYS A CA 1
ATOM 748 C C . LYS A 1 96 ? -54.688 -39.125 -6.238 1.00 56.06 96 LYS A C 1
ATOM 750 O O . LYS A 1 96 ? -54.985 -39.443 -7.387 1.00 56.06 96 LYS A O 1
ATOM 755 N N . HIS A 1 97 ? -55.316 -39.543 -5.142 1.00 57.00 97 HIS A N 1
ATOM 756 C CA . HIS A 1 97 ? -56.661 -40.119 -5.125 1.00 57.00 97 HIS A CA 1
ATOM 757 C C . HIS A 1 97 ? -57.717 -39.048 -5.402 1.00 57.00 97 HIS A C 1
ATOM 759 O O . HIS A 1 97 ? -57.469 -37.877 -5.026 1.00 57.00 97 HIS A O 1
#

Radius of gyration: 27.79 Å; chains: 1; bounding box: 74×61×42 Å

Organism: Entotheonella factor (NCBI:txid1429438)

Sequence (97 aa):
MREEIRLGNEALGRNDLEGARQHFQKLLAEGGTEVQLRIARNRLQEIQDREDAINSPAPAKKRATRKTASRAKAATDEPVVKLVRPPDNPVIVINKH

Secondary structure (DSSP, 8-state):
--HHHHHHHHHHHTT-HHHHHHHHHHHHHS---HHHHHHHHHHHHHHHHHHHHHH--S--------------PPP----------------------